Protein AF-0000000081824333 (afdb_homodimer)

Solvent-accessible surface area (backbone atoms only — not comparable to full-atom values): 7285 Å² total; per-residue (Å²): 109,67,60,61,39,51,56,39,55,67,50,57,48,78,41,62,73,52,25,42,50,30,50,49,41,45,48,51,30,32,76,71,53,46,75,42,77,41,72,46,73,57,91,96,41,79,40,52,30,38,60,54,58,44,28,38,63,32,70,69,44,31,59,70,74,96,108,66,60,60,40,52,55,38,56,66,53,57,48,78,43,60,75,54,24,42,49,30,50,48,40,45,48,51,30,30,76,70,54,47,76,42,77,41,73,46,73,56,91,95,40,81,41,51,30,40,59,53,59,45,27,37,63,31,70,68,44,31,58,70,73,97

Sequence (132 aa):
MAEKTAMESLVHYSNPPHALSVLGVLNEQRLQGHMCDVVLVVADQRYRAHKSVLAASSEYFQTLFSMAEKTAMESLVHYSNPPHALSVLGVLNEQRLQGHMCDVVLVVADQRYRAHKSVLAASSEYFQTLFS

Structure (mmCIF, N/CA/C/O backbone):
data_AF-0000000081824333-model_v1
#
loop_
_entity.id
_entity.type
_entity.pdbx_description
1 polymer 'Zinc finger and BTB domain containing 21'
#
loop_
_atom_site.group_PDB
_atom_site.id
_atom_site.type_symbol
_atom_site.label_atom_id
_atom_site.label_alt_id
_atom_site.label_comp_id
_atom_site.label_asym_id
_atom_site.label_entity_id
_atom_site.label_seq_id
_atom_site.pdbx_PDB_ins_code
_atom_site.Cartn_x
_atom_site.Cartn_y
_atom_site.Cartn_z
_atom_site.occupancy
_atom_site.B_iso_or_equiv
_atom_site.auth_seq_id
_atom_site.auth_comp_id
_atom_site.auth_asym_id
_atom_site.auth_atom_id
_atom_site.pdbx_PDB_model_num
ATOM 1 N N . MET A 1 1 ? 6.961 -24 -2.68 1 43.31 1 MET A N 1
ATOM 2 C CA . MET A 1 1 ? 8.234 -23.312 -2.873 1 43.31 1 MET A CA 1
ATOM 3 C C . MET A 1 1 ? 8.109 -22.219 -3.938 1 43.31 1 MET A C 1
ATOM 5 O O . MET A 1 1 ? 8.516 -21.078 -3.715 1 43.31 1 MET A O 1
ATOM 9 N N . ALA A 1 2 ? 7.715 -22.625 -5.113 1 49.62 2 ALA A N 1
ATOM 10 C CA . ALA A 1 2 ? 7.625 -21.672 -6.215 1 49.62 2 ALA A CA 1
ATOM 11 C C . ALA A 1 2 ? 6.629 -20.562 -5.895 1 49.62 2 ALA A C 1
ATOM 13 O O . ALA A 1 2 ? 6.855 -19.406 -6.242 1 49.62 2 ALA A O 1
ATOM 14 N N . GLU A 1 3 ? 5.59 -21 -5.312 1 48.34 3 GLU A N 1
ATOM 15 C CA . GLU A 1 3 ? 4.508 -20.062 -5.012 1 48.34 3 GLU A CA 1
ATOM 16 C C . GLU A 1 3 ? 4.957 -19 -4.016 1 48.34 3 GLU A C 1
ATOM 18 O O . GLU A 1 3 ? 4.676 -17.812 -4.195 1 48.34 3 GLU A O 1
ATOM 23 N N . LYS A 1 4 ? 5.426 -19.516 -2.924 1 50.75 4 LYS A N 1
ATOM 24 C CA . LYS A 1 4 ? 6.039 -18.609 -1.96 1 50.75 4 LYS A CA 1
ATOM 25 C C . LYS A 1 4 ? 7.074 -17.719 -2.635 1 50.75 4 LYS A C 1
ATOM 27 O O . LYS A 1 4 ? 7.145 -16.516 -2.346 1 50.75 4 LYS A O 1
ATOM 32 N N . THR A 1 5 ? 7.641 -18.297 -3.549 1 53.41 5 THR A N 1
ATOM 33 C CA . THR A 1 5 ? 8.648 -17.547 -4.297 1 53.41 5 THR A CA 1
ATOM 34 C C . THR A 1 5 ? 7.996 -16.469 -5.148 1 53.41 5 THR A C 1
ATOM 36 O O . THR A 1 5 ? 8.516 -15.344 -5.242 1 53.41 5 THR A O 1
ATOM 39 N N . ALA A 1 6 ? 6.934 -16.984 -5.805 1 52.69 6 ALA A N 1
ATOM 40 C CA . ALA A 1 6 ? 6.289 -16 -6.672 1 52.69 6 ALA A CA 1
ATOM 41 C C . ALA A 1 6 ? 5.828 -14.781 -5.875 1 52.69 6 ALA A C 1
ATOM 43 O O . ALA A 1 6 ? 6.023 -13.641 -6.305 1 52.69 6 ALA A O 1
ATOM 44 N N . MET A 1 7 ? 5.16 -15.117 -4.836 1 54.78 7 MET A N 1
ATOM 45 C CA . MET A 1 7 ? 4.707 -14.023 -3.979 1 54.78 7 MET A CA 1
ATOM 46 C C . MET A 1 7 ? 5.887 -13.328 -3.311 1 54.78 7 MET A C 1
ATOM 48 O O . MET A 1 7 ? 5.879 -12.109 -3.141 1 54.78 7 MET A O 1
ATOM 52 N N . GLU A 1 8 ? 6.891 -14.195 -2.953 1 54.09 8 GLU A N 1
ATOM 53 C CA . GLU A 1 8 ? 8.125 -13.617 -2.42 1 54.09 8 GLU A CA 1
ATOM 54 C C . GLU A 1 8 ? 8.773 -12.68 -3.43 1 54.09 8 GLU A C 1
ATOM 56 O O . GLU A 1 8 ? 9.383 -11.68 -3.051 1 54.09 8 GLU A O 1
ATOM 61 N N . SER A 1 9 ? 8.727 -13.117 -4.566 1 51.75 9 SER A N 1
ATOM 62 C CA . SER A 1 9 ? 9.273 -12.258 -5.613 1 51.75 9 SER A CA 1
ATOM 63 C C . SER A 1 9 ? 8.469 -10.969 -5.742 1 51.75 9 SER A C 1
ATOM 65 O O . SER A 1 9 ? 9.023 -9.922 -6.086 1 51.75 9 SER A O 1
ATOM 67 N N . LEU A 1 10 ? 7.234 -11.195 -5.73 1 51.75 10 LEU A N 1
ATOM 68 C CA . LEU A 1 10 ? 6.441 -9.977 -5.812 1 51.75 10 LEU A CA 1
ATOM 69 C C . LEU A 1 10 ? 6.824 -9 -4.707 1 51.75 10 LEU A C 1
ATOM 71 O O . LEU A 1 10 ? 6.719 -7.785 -4.883 1 51.75 10 LEU A O 1
ATOM 75 N N . VAL A 1 11 ? 7.41 -9.703 -3.635 1 51.34 11 VAL A N 1
ATOM 76 C CA . VAL A 1 11 ? 7.703 -8.859 -2.482 1 51.34 11 VAL A CA 1
ATOM 77 C C . VAL A 1 11 ? 9.211 -8.797 -2.256 1 51.34 11 VAL A C 1
ATOM 79 O O . VAL A 1 11 ? 9.672 -8.367 -1.194 1 51.34 11 VAL A O 1
ATOM 82 N N . HIS A 1 12 ? 9.984 -9.445 -3.123 1 52.97 12 HIS A N 1
ATOM 83 C CA . HIS A 1 12 ? 11.398 -9.453 -2.762 1 52.97 12 HIS A CA 1
ATOM 84 C C . HIS A 1 12 ? 11.922 -8.039 -2.578 1 52.97 12 HIS A C 1
ATOM 86 O O . HIS A 1 12 ? 12.297 -7.379 -3.551 1 52.97 12 HIS A O 1
ATOM 92 N N . TYR A 1 13 ? 11.5 -7.59 -1.46 1 52.84 13 TYR A N 1
ATOM 93 C CA . TYR A 1 13 ? 11.797 -6.324 -0.795 1 52.84 13 TYR A CA 1
ATOM 94 C C . TYR A 1 13 ? 13.289 -6.191 -0.517 1 52.84 13 TYR A C 1
ATOM 96 O O . TYR A 1 13 ? 13.75 -5.141 -0.065 1 52.84 13 TYR A O 1
ATOM 104 N N . SER A 1 14 ? 14.008 -7.211 -0.903 1 57.69 14 SER A N 1
ATOM 105 C CA . SER A 1 14 ? 15.344 -7.117 -0.309 1 57.69 14 SER A CA 1
ATOM 106 C C . SER A 1 14 ? 16.281 -6.316 -1.196 1 57.69 14 SER A C 1
ATOM 108 O O . SER A 1 14 ? 17.391 -5.977 -0.781 1 57.69 14 SER A O 1
ATOM 110 N N . ASN A 1 15 ? 15.852 -5.973 -2.338 1 66.56 15 ASN A N 1
ATOM 111 C CA . ASN A 1 15 ? 16.797 -5.184 -3.119 1 66.56 15 ASN A CA 1
ATOM 112 C C . ASN A 1 15 ? 16.484 -3.691 -3.039 1 66.56 15 ASN A C 1
ATOM 114 O O . ASN A 1 15 ? 15.438 -3.246 -3.51 1 66.56 15 ASN A O 1
ATOM 118 N N . PRO A 1 16 ? 17.469 -2.965 -2.338 1 69.81 16 PRO A N 1
ATOM 119 C CA . PRO A 1 16 ? 17.203 -1.551 -2.053 1 69.81 16 PRO A CA 1
ATOM 120 C C . PRO A 1 16 ? 16.734 -0.777 -3.283 1 69.81 16 PRO A C 1
ATOM 122 O O . PRO A 1 16 ? 15.773 -0.011 -3.203 1 69.81 16 PRO A O 1
ATOM 125 N N . PRO A 1 17 ? 17.438 -0.972 -4.406 1 74.75 17 PRO A N 1
ATOM 126 C CA . PRO A 1 17 ? 16.922 -0.216 -5.551 1 74.75 17 PRO A CA 1
ATOM 127 C C . PRO A 1 17 ? 15.461 -0.549 -5.859 1 74.75 17 PRO A C 1
ATOM 129 O O . PRO A 1 17 ? 14.695 0.332 -6.258 1 74.75 17 PRO A O 1
ATOM 132 N N . HIS A 1 18 ? 15.031 -1.719 -5.629 1 80.88 18 HIS A N 1
ATOM 133 C CA . HIS A 1 18 ? 13.656 -2.123 -5.906 1 80.88 18 HIS A CA 1
ATOM 134 C C . HIS A 1 18 ? 12.688 -1.507 -4.902 1 80.88 18 HIS A C 1
ATOM 136 O O . HIS A 1 18 ? 11.609 -1.039 -5.281 1 80.88 18 HIS A O 1
ATOM 142 N N . ALA A 1 19 ? 13.102 -1.437 -3.678 1 83.56 19 ALA A N 1
ATOM 143 C CA . ALA A 1 19 ? 12.242 -0.865 -2.643 1 83.56 19 ALA A CA 1
ATOM 144 C C . ALA A 1 19 ? 11.945 0.604 -2.928 1 83.56 19 ALA A C 1
ATOM 146 O O . ALA A 1 19 ? 10.797 1.047 -2.811 1 83.56 19 ALA A O 1
ATOM 147 N N . LEU A 1 20 ? 12.977 1.254 -3.316 1 84.12 20 LEU A N 1
ATOM 148 C CA . LEU A 1 20 ? 12.812 2.668 -3.637 1 84.12 20 LEU A CA 1
ATOM 149 C C . LEU A 1 20 ? 11.875 2.852 -4.828 1 84.12 20 LEU A C 1
ATOM 151 O O . LEU A 1 20 ? 11.055 3.771 -4.84 1 84.12 20 LEU A O 1
ATOM 155 N N . SER A 1 21 ? 11.992 1.971 -5.77 1 87.5 21 SER A N 1
ATOM 156 C CA . SER A 1 21 ? 11.133 2.057 -6.945 1 87.5 21 SER A CA 1
ATOM 157 C C . SER A 1 21 ? 9.672 1.836 -6.578 1 87.5 21 SER A C 1
ATOM 159 O O . SER A 1 21 ? 8.797 2.594 -7.008 1 87.5 21 SER A O 1
ATOM 161 N N . VAL A 1 22 ? 9.359 0.883 -5.812 1 89.44 22 VAL A N 1
ATOM 162 C CA . VAL A 1 22 ? 7.988 0.559 -5.434 1 89.44 22 VAL A CA 1
ATOM 163 C C . VAL A 1 22 ? 7.379 1.717 -4.645 1 89.44 22 VAL A C 1
ATOM 165 O O . VAL A 1 22 ? 6.246 2.127 -4.906 1 89.44 22 VAL A O 1
ATOM 168 N N . LEU A 1 23 ? 8.164 2.258 -3.738 1 89.81 23 LEU A N 1
ATOM 169 C CA . LEU A 1 23 ? 7.648 3.375 -2.955 1 89.81 23 LEU A CA 1
ATOM 170 C C . LEU A 1 23 ? 7.414 4.594 -3.84 1 89.81 23 LEU A C 1
ATOM 172 O O . LEU A 1 23 ? 6.484 5.371 -3.6 1 89.81 23 LEU A O 1
ATOM 176 N N . GLY A 1 24 ? 8.305 4.715 -4.836 1 89.94 24 GLY A N 1
ATOM 177 C CA . GLY A 1 24 ? 8.078 5.777 -5.805 1 89.94 24 GLY A CA 1
ATOM 178 C C . GLY A 1 24 ? 6.758 5.652 -6.535 1 89.94 24 GLY A C 1
ATOM 179 O O . GLY A 1 24 ? 6.035 6.641 -6.695 1 89.94 24 GLY A O 1
ATOM 180 N N . VAL A 1 25 ? 6.469 4.492 -6.941 1 91.25 25 VAL A N 1
ATOM 181 C CA . VAL A 1 25 ? 5.227 4.25 -7.664 1 91.25 25 VAL A CA 1
ATOM 182 C C . VAL A 1 25 ? 4.035 4.43 -6.723 1 91.25 25 VAL A C 1
ATOM 184 O O . VAL A 1 25 ? 3.008 4.988 -7.113 1 91.25 25 VAL A O 1
ATOM 187 N N . LEU A 1 26 ? 4.145 4.008 -5.492 1 92.88 26 LEU A N 1
ATOM 188 C CA . LEU A 1 26 ? 3.086 4.23 -4.512 1 92.88 26 LEU A CA 1
ATOM 189 C C . LEU A 1 26 ? 2.836 5.723 -4.312 1 92.88 26 LEU A C 1
ATOM 191 O O . LEU A 1 26 ? 1.686 6.156 -4.203 1 92.88 26 LEU A O 1
ATOM 195 N N . ASN A 1 27 ? 3.916 6.379 -4.301 1 91.25 27 ASN A N 1
ATOM 196 C CA . ASN A 1 27 ? 3.77 7.824 -4.176 1 91.25 27 ASN A CA 1
ATOM 197 C C . ASN A 1 27 ? 3.045 8.422 -5.379 1 91.25 27 ASN A C 1
ATOM 199 O O . ASN A 1 27 ? 2.205 9.312 -5.227 1 91.25 27 ASN A O 1
ATOM 203 N N . GLU A 1 28 ? 3.402 7.953 -6.531 1 93.38 28 GLU A N 1
ATOM 204 C CA . GLU A 1 28 ? 2.715 8.422 -7.73 1 93.38 28 GLU A CA 1
ATOM 205 C C . GLU A 1 28 ? 1.227 8.094 -7.68 1 93.38 28 GLU A C 1
ATOM 207 O O . GLU A 1 28 ? 0.39 8.914 -8.062 1 93.38 28 GLU A O 1
ATOM 212 N N . GLN A 1 29 ? 0.889 6.938 -7.266 1 93.88 29 GLN A N 1
ATOM 213 C CA . GLN A 1 29 ? -0.507 6.562 -7.066 1 93.88 29 GLN A CA 1
ATOM 214 C C . GLN A 1 29 ? -1.219 7.555 -6.152 1 93.88 29 GLN A C 1
ATOM 216 O O . GLN A 1 29 ? -2.318 8.016 -6.465 1 93.88 29 GLN A O 1
ATOM 221 N N . ARG A 1 30 ? -0.591 7.824 -5.047 1 92.81 30 ARG A N 1
ATOM 222 C CA . ARG A 1 30 ? -1.162 8.75 -4.07 1 92.81 30 ARG A CA 1
ATOM 223 C C . ARG A 1 30 ? -1.395 10.125 -4.688 1 92.81 30 ARG A C 1
ATOM 225 O O . ARG A 1 30 ? -2.455 10.719 -4.5 1 92.81 30 ARG A O 1
ATOM 232 N N . LEU A 1 31 ? -0.465 10.594 -5.457 1 90.5 31 LEU A N 1
ATOM 233 C CA . LEU A 1 31 ? -0.548 11.922 -6.062 1 90.5 31 LEU A CA 1
ATOM 234 C C . LEU A 1 31 ? -1.679 11.984 -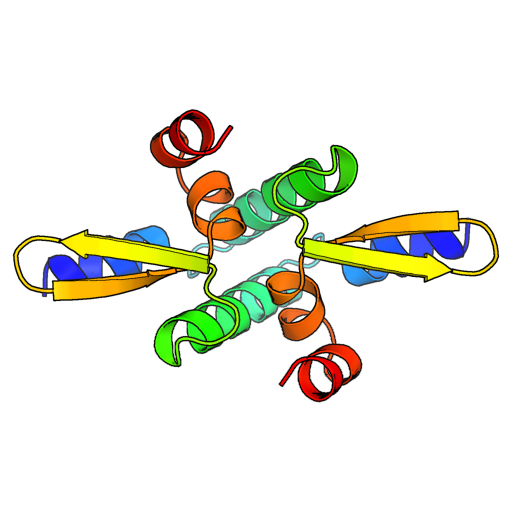7.082 1 90.5 31 LEU A C 1
ATOM 236 O O . LEU A 1 31 ? -2.316 13.023 -7.25 1 90.5 31 LEU A O 1
ATOM 240 N N . GLN A 1 32 ? -2.002 10.836 -7.691 1 93.62 32 GLN A N 1
ATOM 241 C CA . GLN A 1 32 ? -3.055 10.773 -8.703 1 93.62 32 GLN A CA 1
ATOM 242 C C . GLN A 1 32 ? -4.395 10.391 -8.078 1 93.62 32 GLN A C 1
ATOM 244 O O . GLN A 1 32 ? -5.426 10.398 -8.75 1 93.62 32 GLN A O 1
ATOM 249 N N . GLY A 1 33 ? -4.328 10.023 -6.84 1 92.94 33 GLY A N 1
ATOM 250 C CA . GLY A 1 33 ? -5.535 9.594 -6.152 1 92.94 33 GLY A CA 1
ATOM 251 C C . GLY A 1 33 ? -5.965 8.195 -6.527 1 92.94 33 GLY A C 1
ATOM 252 O O . GLY A 1 33 ? -7.141 7.84 -6.387 1 92.94 33 GLY A O 1
ATOM 253 N N . HIS A 1 34 ? -5 7.453 -7.027 1 93.94 34 HIS A N 1
ATOM 254 C CA . HIS A 1 34 ? -5.285 6.086 -7.449 1 93.94 34 HIS A CA 1
ATOM 255 C C . HIS A 1 34 ? -5.133 5.109 -6.293 1 93.94 34 HIS A C 1
ATOM 257 O O . HIS A 1 34 ? -4.191 5.215 -5.504 1 93.94 34 HIS A O 1
ATOM 263 N N . MET A 1 35 ? -6.102 4.207 -6.113 1 94.88 35 MET A N 1
ATOM 264 C CA . MET A 1 35 ? -6.082 3.078 -5.188 1 94.88 35 MET A CA 1
ATOM 265 C C . MET A 1 35 ? -5.996 3.561 -3.744 1 94.88 35 MET A C 1
ATOM 267 O O . MET A 1 35 ? -5.461 2.859 -2.883 1 94.88 35 MET A O 1
ATOM 271 N N . CYS A 1 36 ? -6.363 4.809 -3.549 1 95.31 36 CYS A N 1
ATOM 272 C CA . CYS A 1 36 ? -6.414 5.352 -2.197 1 95.31 36 CYS A CA 1
ATOM 273 C C . CYS A 1 36 ? -7.727 4.988 -1.513 1 95.31 36 CYS A C 1
ATOM 275 O O . CYS A 1 36 ? -8.797 5.082 -2.119 1 95.31 36 CYS A O 1
ATOM 277 N N . ASP A 1 37 ? -7.609 4.633 -0.26 1 95.5 37 ASP A N 1
ATOM 278 C CA . ASP A 1 37 ? -8.805 4.191 0.448 1 95.5 37 ASP A CA 1
ATOM 279 C C . ASP A 1 37 ? -9.078 5.07 1.665 1 95.5 37 ASP A C 1
ATOM 281 O O . ASP A 1 37 ? -10.008 4.809 2.43 1 95.5 37 ASP A O 1
ATOM 285 N N . VAL A 1 38 ? -8.336 6.121 1.885 1 94 38 VAL A N 1
ATOM 286 C CA . VAL A 1 38 ? -8.578 7.055 2.98 1 94 38 VAL A CA 1
ATOM 287 C C . VAL A 1 38 ? -8.266 8.477 2.521 1 94 38 VAL A C 1
ATOM 289 O O . VAL A 1 38 ? -7.48 8.68 1.594 1 94 38 VAL A O 1
ATOM 292 N N . VAL A 1 39 ? -8.906 9.414 3.131 1 93.44 39 VAL A N 1
ATOM 293 C CA . VAL A 1 39 ? -8.641 10.836 2.936 1 93.44 39 VAL A CA 1
ATOM 294 C C . VAL A 1 39 ? -8.234 11.477 4.262 1 93.44 39 VAL A C 1
ATOM 296 O O . VAL A 1 39 ? -8.906 11.297 5.277 1 93.44 39 VAL A O 1
ATOM 299 N N . LEU A 1 40 ? -7.023 12.07 4.152 1 89.06 40 LEU A N 1
ATOM 300 C CA . LEU A 1 40 ? -6.57 12.844 5.305 1 89.06 40 LEU A CA 1
ATOM 301 C C . LEU A 1 40 ? -6.883 14.32 5.117 1 89.06 40 LEU A C 1
ATOM 303 O O . LEU A 1 40 ? -6.668 14.875 4.039 1 89.06 40 LEU A O 1
ATOM 307 N N . VAL A 1 41 ? -7.516 14.844 6.133 1 90 41 VAL A N 1
ATOM 308 C CA . VAL A 1 41 ? -7.805 16.281 6.082 1 90 41 VAL A CA 1
ATOM 309 C C . VAL A 1 41 ? -6.84 17.031 6.996 1 90 41 VAL A C 1
ATOM 311 O O . VAL A 1 41 ? -6.793 16.781 8.203 1 90 41 VAL A O 1
ATOM 314 N N . VAL A 1 42 ? -6.02 17.797 6.395 1 82 42 VAL A N 1
ATOM 315 C CA . VAL A 1 42 ? -5.086 18.641 7.125 1 82 42 VAL A CA 1
ATOM 316 C C . VAL A 1 42 ? -5.395 20.109 6.84 1 82 42 VAL A C 1
ATOM 318 O O . VAL A 1 42 ? -5.227 20.578 5.715 1 82 42 VAL A O 1
ATOM 321 N N . ALA A 1 43 ? -5.844 20.734 7.98 1 84.31 43 ALA A N 1
ATOM 322 C CA . ALA A 1 43 ? -6.355 22.094 7.832 1 84.31 43 ALA A CA 1
ATOM 323 C C . ALA A 1 43 ? -7.484 22.141 6.805 1 84.31 43 ALA A C 1
ATOM 325 O O . ALA A 1 43 ? -8.508 21.469 6.969 1 84.31 43 ALA A O 1
ATOM 326 N N . ASP A 1 44 ? -7.434 22.781 5.598 1 88 44 ASP A N 1
ATOM 327 C CA . ASP A 1 44 ? -8.484 22.891 4.594 1 88 44 ASP A CA 1
ATOM 328 C C . ASP A 1 44 ? -8.117 22.125 3.328 1 88 44 ASP A C 1
ATOM 330 O O . ASP A 1 44 ? -8.672 22.375 2.256 1 88 44 ASP A O 1
ATOM 334 N N . GLN A 1 45 ? -7.199 21.219 3.531 1 87.62 45 GLN A N 1
ATOM 335 C CA . GLN A 1 45 ? -6.762 20.453 2.371 1 87.62 45 GLN A CA 1
ATOM 336 C C . GLN A 1 45 ? -7.027 18.953 2.566 1 87.62 45 GLN A C 1
ATOM 338 O O . GLN A 1 45 ? -6.84 18.422 3.662 1 87.62 45 GLN A O 1
ATOM 343 N N . ARG A 1 46 ? -7.535 18.297 1.543 1 90 46 ARG A N 1
ATOM 344 C CA . ARG A 1 46 ? -7.797 16.875 1.523 1 90 46 ARG A CA 1
ATOM 345 C C . ARG A 1 46 ? -6.727 16.125 0.728 1 90 46 ARG A C 1
ATOM 347 O O . ARG A 1 46 ? -6.387 16.531 -0.386 1 90 46 ARG A O 1
ATOM 354 N N . TYR A 1 47 ? -6.105 15.125 1.379 1 88.69 47 TYR A N 1
ATOM 355 C CA . TYR A 1 47 ? -5.09 14.297 0.746 1 88.69 47 TYR A CA 1
ATOM 356 C C . TYR A 1 47 ? -5.52 12.836 0.718 1 88.69 47 TYR A C 1
ATOM 358 O O . TYR A 1 47 ? -5.828 12.25 1.761 1 88.69 47 TYR A O 1
ATOM 366 N N . ARG A 1 48 ? -5.543 12.344 -0.467 1 93.12 48 ARG A N 1
ATOM 367 C CA . ARG A 1 48 ? -5.824 10.914 -0.579 1 93.12 48 ARG A CA 1
ATOM 368 C C . ARG A 1 48 ? -4.598 10.086 -0.217 1 93.12 48 ARG A C 1
ATOM 370 O O . ARG A 1 48 ? -3.465 10.5 -0.472 1 93.12 48 ARG A O 1
ATOM 377 N N . ALA A 1 49 ? -4.816 8.969 0.428 1 93.81 49 ALA A N 1
ATOM 378 C CA . ALA A 1 49 ? -3.707 8.117 0.844 1 93.81 49 ALA A CA 1
ATOM 379 C C . ALA A 1 49 ? -4.129 6.648 0.875 1 93.81 49 ALA A C 1
ATOM 381 O O . ALA A 1 49 ? -5.316 6.336 0.775 1 93.81 49 ALA A O 1
ATOM 382 N N . HIS A 1 50 ? -3.117 5.836 0.905 1 95.81 50 HIS A N 1
ATOM 383 C CA . HIS A 1 50 ? -3.346 4.414 1.14 1 95.81 50 HIS A CA 1
ATOM 384 C C . HIS A 1 50 ? -3.303 4.09 2.629 1 95.81 50 HIS A C 1
ATOM 386 O O . HIS A 1 50 ? -2.307 4.367 3.301 1 95.81 50 HIS A O 1
ATOM 392 N N . LYS A 1 51 ? -4.336 3.465 3.111 1 95.31 51 LYS A N 1
ATOM 393 C CA . LYS A 1 51 ? -4.371 3.084 4.52 1 95.31 51 LYS A CA 1
ATOM 394 C C . LYS A 1 51 ? -3.189 2.191 4.879 1 95.31 51 LYS A C 1
ATOM 396 O O . LYS A 1 51 ? -2.564 2.373 5.926 1 95.31 51 LYS A O 1
ATOM 401 N N . SER A 1 52 ? -2.881 1.241 3.986 1 95.69 52 SER A N 1
ATOM 402 C CA . SER A 1 52 ? -1.794 0.301 4.23 1 95.69 52 SER A CA 1
ATOM 403 C C . SER A 1 52 ? -0.453 1.021 4.332 1 95.69 52 SER A C 1
ATOM 405 O O . SER A 1 52 ? 0.349 0.731 5.223 1 95.69 52 SER A O 1
ATOM 407 N N . VAL A 1 53 ? -0.142 2.018 3.467 1 94.12 53 VAL A N 1
ATOM 408 C CA . VAL A 1 53 ? 1.126 2.74 3.455 1 94.12 53 VAL A CA 1
ATOM 409 C C . VAL A 1 53 ? 1.217 3.646 4.68 1 94.12 53 VAL A C 1
ATOM 411 O O . VAL A 1 53 ? 2.26 3.715 5.332 1 94.12 53 VAL A O 1
ATOM 414 N N . LEU A 1 54 ? 0.11 4.305 5.039 1 92.88 54 LEU A N 1
ATOM 415 C CA . LEU A 1 54 ? 0.099 5.141 6.234 1 92.88 54 LEU A CA 1
ATOM 416 C C . LEU A 1 54 ? 0.429 4.324 7.477 1 92.88 54 LEU A C 1
ATOM 418 O O . LEU A 1 54 ? 1.28 4.719 8.273 1 92.88 54 LEU A O 1
ATOM 422 N N . ALA A 1 55 ? -0.186 3.18 7.598 1 94.12 55 ALA A N 1
ATOM 423 C CA . ALA A 1 55 ? 0.016 2.318 8.758 1 94.12 55 ALA A CA 1
ATOM 424 C C . ALA A 1 55 ? 1.438 1.765 8.789 1 94.12 55 ALA A C 1
ATOM 426 O O . ALA A 1 55 ? 2.01 1.567 9.867 1 94.12 55 ALA A O 1
ATOM 427 N N . ALA A 1 56 ? 2 1.523 7.617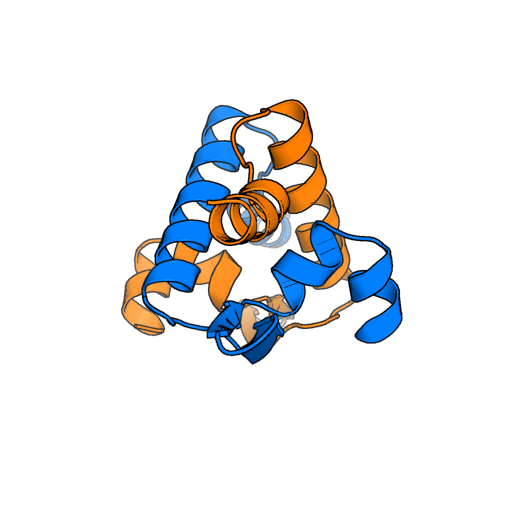 1 92.75 56 ALA A N 1
ATOM 428 C CA . ALA A 1 56 ? 3.357 0.99 7.539 1 92.75 56 ALA A CA 1
ATOM 429 C C . ALA A 1 56 ? 4.391 2.068 7.859 1 92.75 56 ALA A C 1
ATOM 431 O O . ALA A 1 56 ? 5.473 1.768 8.359 1 92.75 56 ALA A O 1
ATOM 432 N N . SER A 1 57 ? 4.078 3.352 7.633 1 91.06 57 SER A N 1
ATOM 433 C CA . SER A 1 57 ? 5.047 4.438 7.746 1 91.06 57 SER A CA 1
ATOM 434 C C . SER A 1 57 ? 4.945 5.133 9.102 1 91.06 57 SER A C 1
ATOM 436 O O . SER A 1 57 ? 5.859 5.852 9.508 1 91.06 57 SER A O 1
ATOM 438 N N . SER A 1 58 ? 3.863 4.953 9.781 1 88.56 58 SER A N 1
ATOM 439 C CA . SER A 1 58 ? 3.611 5.676 11.023 1 88.56 58 SER A CA 1
ATOM 440 C C . SER A 1 58 ? 2.896 4.789 12.039 1 88.56 58 SER A C 1
ATOM 442 O O . SER A 1 58 ? 1.838 4.23 11.75 1 88.56 58 SER A O 1
ATOM 444 N N . GLU A 1 59 ? 3.42 4.676 13.297 1 88.19 59 GLU A N 1
ATOM 445 C CA . GLU A 1 59 ? 2.803 3.908 14.375 1 88.19 59 GLU A CA 1
ATOM 446 C C . GLU A 1 59 ? 1.426 4.461 14.734 1 88.19 59 GLU A C 1
ATOM 448 O O . GLU A 1 59 ? 0.511 3.703 15.062 1 88.19 59 GLU A O 1
ATOM 453 N N . TYR A 1 60 ? 1.254 5.73 14.664 1 87.62 60 TYR A N 1
ATOM 454 C CA . TYR A 1 60 ? -0.03 6.371 14.93 1 87.62 60 TYR A CA 1
ATOM 455 C C . TYR A 1 60 ? -1.117 5.805 14.023 1 87.62 60 TYR A C 1
ATOM 457 O O . TYR A 1 60 ? -2.154 5.34 14.508 1 87.62 60 TYR A O 1
ATOM 465 N N . PHE A 1 61 ? -0.855 5.738 12.75 1 90.94 61 PHE A N 1
ATOM 466 C CA . PHE A 1 61 ? -1.856 5.27 11.797 1 90.94 61 PHE A CA 1
ATOM 467 C C . PHE A 1 61 ? -1.983 3.752 11.852 1 90.94 61 PHE A C 1
ATOM 469 O O . PHE A 1 61 ? -3.051 3.203 11.578 1 90.94 61 PHE A O 1
ATOM 476 N N . GLN A 1 62 ? -0.799 3.119 12.258 1 92.62 62 GLN A N 1
ATOM 477 C CA . GLN A 1 62 ? -0.896 1.681 12.477 1 92.62 62 GLN A CA 1
ATOM 478 C C . GLN A 1 62 ? -1.921 1.357 13.562 1 92.62 62 GLN A C 1
ATOM 480 O O . GLN A 1 62 ? -2.727 0.438 13.406 1 92.62 62 GLN A O 1
ATOM 485 N N . THR A 1 63 ? -1.968 2.086 14.648 1 93 63 THR A N 1
ATOM 486 C CA . THR A 1 63 ? -2.904 1.889 15.75 1 93 63 THR A CA 1
ATOM 487 C C . THR A 1 63 ? -4.309 2.336 15.359 1 93 63 THR A C 1
ATOM 489 O O . THR A 1 63 ? -5.289 1.657 15.664 1 93 63 THR A O 1
ATOM 492 N N . LEU A 1 64 ? -4.402 3.395 14.648 1 89.44 64 LEU A N 1
ATOM 493 C CA . LEU A 1 64 ? -5.68 3.971 14.25 1 89.44 64 LEU A CA 1
ATOM 494 C C . LEU A 1 64 ? -6.441 3.021 13.328 1 89.44 64 LEU A C 1
ATOM 496 O O . LEU A 1 64 ? -7.668 2.941 13.391 1 89.44 64 LEU A O 1
ATOM 500 N N . PHE A 1 65 ? -5.758 2.305 12.438 1 89.44 65 PHE A N 1
ATOM 501 C CA . PHE A 1 65 ? -6.438 1.507 11.422 1 89.44 65 PHE A CA 1
ATOM 502 C C . PHE A 1 65 ? -6.488 0.04 11.836 1 89.44 65 PHE A C 1
ATOM 504 O O . PHE A 1 65 ? -7.078 -0.785 11.133 1 89.44 65 PHE A O 1
ATOM 511 N N . SER A 1 66 ? -5.578 -0.339 12.812 1 80.62 66 SER A N 1
ATOM 512 C CA . SER A 1 66 ? -5.59 -1.717 13.297 1 80.62 66 SER A CA 1
ATOM 513 C C . SER A 1 66 ? -6.812 -1.987 14.164 1 80.62 66 SER A C 1
ATOM 515 O O . SER A 1 66 ? -7.387 -1.062 14.742 1 80.62 66 SER A O 1
ATOM 517 N N . MET B 1 1 ? 3.832 24.547 1.982 1 44.38 1 MET B N 1
ATOM 518 C CA . MET B 1 1 ? 5.188 24.047 2.174 1 44.38 1 MET B CA 1
ATOM 519 C C . MET B 1 1 ? 5.227 22.984 3.271 1 44.38 1 MET B C 1
ATOM 521 O O . MET B 1 1 ? 5.766 21.906 3.068 1 44.38 1 MET B O 1
ATOM 525 N N . ALA B 1 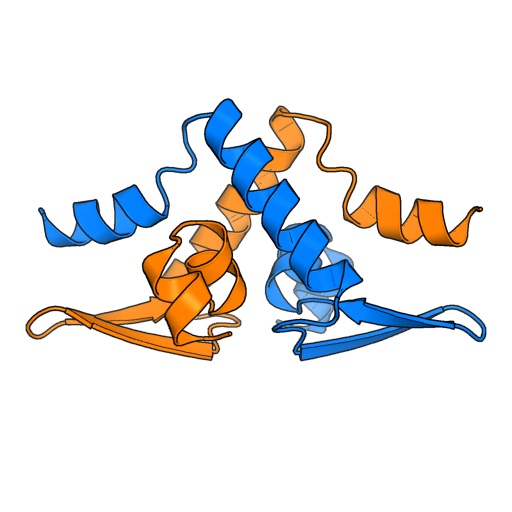2 ? 4.832 23.375 4.449 1 50.56 2 ALA B N 1
ATOM 526 C CA . ALA B 1 2 ? 4.891 22.438 5.574 1 50.56 2 ALA B CA 1
ATOM 527 C C . ALA B 1 2 ? 4.035 21.203 5.309 1 50.56 2 ALA B C 1
ATOM 529 O O . ALA B 1 2 ? 4.414 20.094 5.676 1 50.56 2 ALA B O 1
ATOM 530 N N . GLU B 1 3 ? 2.939 21.5 4.758 1 49.47 3 GLU B N 1
ATOM 531 C CA . GLU B 1 3 ? 1.98 20.422 4.508 1 49.47 3 GLU B CA 1
ATOM 532 C C . GLU B 1 3 ? 2.543 19.406 3.527 1 49.47 3 GLU B C 1
ATOM 534 O O . GLU B 1 3 ? 2.422 18.188 3.75 1 49.47 3 GLU B O 1
ATOM 539 N N . LYS B 1 4 ? 2.908 19.953 2.414 1 51.75 4 LYS B N 1
ATOM 540 C CA . LYS B 1 4 ? 3.609 19.109 1.452 1 51.75 4 LYS B CA 1
ATOM 541 C C . LYS B 1 4 ? 4.766 18.359 2.113 1 51.75 4 LYS B C 1
ATOM 543 O O . LYS B 1 4 ? 4.984 17.188 1.846 1 51.75 4 LYS B O 1
ATOM 548 N N . THR B 1 5 ? 5.289 19.031 3.01 1 54.38 5 THR B N 1
ATOM 549 C CA . THR B 1 5 ? 6.406 18.453 3.734 1 54.38 5 THR B CA 1
ATOM 550 C C . THR B 1 5 ? 5.93 17.312 4.629 1 54.38 5 THR B C 1
ATOM 552 O O . THR B 1 5 ? 6.586 16.266 4.723 1 54.38 5 THR B O 1
ATOM 555 N N . ALA B 1 6 ? 4.836 17.703 5.316 1 54.16 6 ALA B N 1
ATOM 556 C CA . ALA B 1 6 ? 4.348 16.672 6.23 1 54.16 6 ALA B CA 1
ATOM 557 C C . ALA B 1 6 ? 4.02 15.383 5.48 1 54.16 6 ALA B C 1
ATOM 559 O O . ALA B 1 6 ? 4.367 14.289 5.934 1 54.16 6 ALA B O 1
ATOM 560 N N . MET B 1 7 ? 3.287 15.602 4.449 1 55.72 7 MET B N 1
ATOM 561 C CA . MET B 1 7 ? 2.939 14.438 3.639 1 55.72 7 MET B CA 1
ATOM 562 C C . MET B 1 7 ? 4.176 13.867 2.947 1 55.72 7 MET B C 1
ATOM 564 O O . MET B 1 7 ? 4.309 12.648 2.812 1 55.72 7 MET B O 1
ATOM 568 N N . GLU B 1 8 ? 5.043 14.836 2.547 1 54.78 8 GLU B N 1
ATOM 569 C CA . GLU B 1 8 ? 6.316 14.398 1.98 1 54.78 8 GLU B CA 1
ATOM 570 C C . GLU B 1 8 ? 7.109 13.57 2.988 1 54.78 8 GLU B C 1
ATOM 572 O O . GLU B 1 8 ? 7.82 12.633 2.609 1 54.78 8 GLU B O 1
ATOM 577 N N . SER B 1 9 ? 7.047 14.031 4.109 1 52.31 9 SER B N 1
ATOM 578 C CA . SER B 1 9 ? 7.723 13.273 5.16 1 52.31 9 SER B CA 1
ATOM 579 C C . SER B 1 9 ? 7.09 11.906 5.352 1 52.31 9 SER B C 1
ATOM 581 O O . SER B 1 9 ? 7.773 10.938 5.703 1 52.31 9 SER B O 1
ATOM 583 N N . LEU B 1 10 ? 5.836 11.977 5.359 1 52.34 10 LEU B N 1
ATOM 584 C CA . LEU B 1 10 ? 5.191 10.68 5.516 1 52.34 10 LEU B CA 1
ATOM 585 C C . LEU B 1 10 ? 5.641 9.711 4.43 1 52.34 10 LEU B C 1
ATOM 587 O O . LEU B 1 10 ? 5.688 8.5 4.652 1 52.34 10 LEU B O 1
ATOM 591 N N . VAL B 1 11 ? 6.09 10.438 3.324 1 51.88 11 VAL B N 1
ATOM 592 C CA . VAL B 1 11 ? 6.445 9.586 2.195 1 51.88 11 VAL B CA 1
ATOM 593 C C . VAL B 1 11 ? 7.938 9.711 1.898 1 51.88 11 VAL B C 1
ATOM 595 O O . VAL B 1 11 ? 8.406 9.281 0.843 1 51.88 11 VAL B O 1
ATOM 598 N N . HIS B 1 12 ? 8.648 10.531 2.688 1 53.25 12 HIS B N 1
ATOM 599 C CA . HIS B 1 12 ? 10.023 10.742 2.262 1 53.25 12 HIS B CA 1
ATOM 600 C C . HIS B 1 12 ? 10.773 9.414 2.148 1 53.25 12 HIS B C 1
ATOM 602 O O . HIS B 1 12 ? 11.242 8.875 3.154 1 53.25 12 HIS B O 1
ATOM 608 N N . TYR B 1 13 ? 10.438 8.852 1.071 1 52.84 13 TYR B N 1
ATOM 609 C CA . TYR B 1 13 ? 10.922 7.625 0.448 1 52.84 13 TYR B CA 1
ATOM 610 C C . TYR B 1 13 ? 12.414 7.707 0.162 1 52.84 13 TYR B C 1
ATOM 612 O O . TYR B 1 13 ? 13.016 6.734 -0.297 1 52.84 13 TYR B O 1
ATOM 620 N N . SER B 1 14 ? 12.977 8.828 0.511 1 57.25 14 SER B N 1
ATOM 621 C CA . SER B 1 14 ? 14.297 8.906 -0.111 1 57.25 14 SER B CA 1
ATOM 622 C C . SER B 1 14 ? 15.352 8.227 0.747 1 57.25 14 SER B C 1
ATOM 624 O O . SER B 1 14 ? 16.484 8.023 0.3 1 57.25 14 SER B O 1
ATOM 626 N N . ASN B 1 15 ? 15 7.844 1.898 1 66.12 15 ASN B N 1
ATOM 627 C CA . ASN B 1 15 ? 16.062 7.18 2.648 1 66.12 15 ASN B CA 1
ATOM 628 C C . ASN B 1 15 ? 15.945 5.664 2.564 1 66.12 15 ASN B C 1
ATOM 630 O O . ASN B 1 15 ? 14.969 5.086 3.053 1 66.12 15 ASN B O 1
ATOM 634 N N . PRO B 1 16 ? 17 5.07 1.837 1 68.81 16 PRO B N 1
ATOM 635 C CA . PRO B 1 16 ? 16.938 3.637 1.549 1 68.81 16 PRO B CA 1
ATOM 636 C C . PRO B 1 1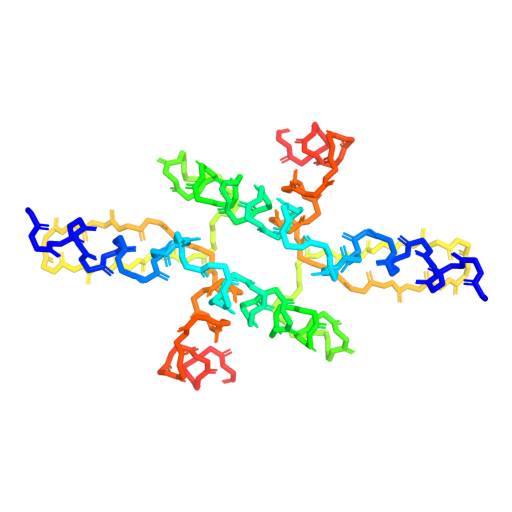6 ? 16.578 2.805 2.781 1 68.81 16 PRO B C 1
ATOM 638 O O . PRO B 1 16 ? 15.734 1.915 2.709 1 68.81 16 PRO B O 1
ATOM 641 N N . PRO B 1 17 ? 17.266 3.078 3.885 1 74.38 17 PRO B N 1
ATOM 642 C CA . PRO B 1 17 ? 16.859 2.256 5.027 1 74.38 17 PRO B CA 1
ATOM 643 C C . PRO B 1 17 ? 15.375 2.404 5.367 1 74.38 17 PRO B C 1
ATOM 645 O O . PRO B 1 17 ? 14.734 1.433 5.77 1 74.38 17 PRO B O 1
ATOM 648 N N . HIS B 1 18 ? 14.805 3.512 5.141 1 80.81 18 HIS B N 1
ATOM 649 C CA . HIS B 1 18 ? 13.398 3.742 5.445 1 80.81 18 HIS B CA 1
ATOM 650 C C . HIS B 1 18 ? 12.492 3.01 4.461 1 80.81 18 HIS B C 1
ATOM 652 O O . HIS B 1 18 ? 11.492 2.412 4.859 1 80.81 18 HIS B O 1
ATOM 658 N N . ALA B 1 19 ? 12.891 2.994 3.227 1 83.56 19 ALA B N 1
ATOM 659 C CA . ALA B 1 19 ? 12.094 2.318 2.207 1 83.56 19 ALA B CA 1
ATOM 660 C C . ALA B 1 19 ? 11.992 0.824 2.49 1 83.56 19 ALA B C 1
ATOM 662 O O . ALA B 1 19 ? 10.906 0.241 2.398 1 83.56 19 ALA B O 1
ATOM 663 N N . LEU B 1 20 ? 13.094 0.301 2.857 1 84.19 20 LEU B N 1
ATOM 664 C CA . LEU B 1 20 ? 13.117 -1.122 3.178 1 84.19 20 LEU B CA 1
ATOM 665 C C . LEU B 1 20 ? 12.234 -1.423 4.383 1 84.19 20 LEU B C 1
ATOM 667 O O . LEU B 1 20 ? 11.539 -2.439 4.41 1 84.19 20 LEU B O 1
ATOM 671 N N . SER B 1 21 ? 12.266 -0.542 5.328 1 87.56 21 SER B N 1
ATOM 672 C CA . SER B 1 21 ? 11.445 -0.737 6.52 1 87.56 21 SER B CA 1
ATOM 673 C C . SER B 1 21 ? 9.961 -0.701 6.18 1 87.56 21 SER B C 1
ATOM 675 O O . SER B 1 21 ? 9.195 -1.562 6.625 1 87.56 21 SER B O 1
ATOM 677 N N . VAL B 1 22 ? 9.516 0.209 5.41 1 89.44 22 VAL B N 1
ATOM 678 C CA . VAL B 1 22 ? 8.109 0.357 5.059 1 89.44 22 VAL B CA 1
ATOM 679 C C . VAL B 1 22 ? 7.637 -0.869 4.277 1 89.44 22 VAL B C 1
ATOM 681 O O . VAL B 1 22 ? 6.566 -1.419 4.559 1 89.44 22 VAL B O 1
ATOM 684 N N . LEU B 1 23 ? 8.469 -1.302 3.361 1 89.81 23 LEU B N 1
ATOM 685 C CA . LEU B 1 23 ? 8.086 -2.475 2.584 1 89.81 23 LEU B CA 1
ATOM 686 C C . LEU B 1 23 ? 8.023 -3.717 3.469 1 89.81 23 LEU B C 1
ATOM 688 O O . LEU B 1 23 ? 7.199 -4.602 3.244 1 89.81 23 LEU B O 1
ATOM 692 N N . GLY B 1 24 ? 8.93 -3.725 4.449 1 89.81 24 GLY B N 1
ATOM 693 C CA . GLY B 1 24 ? 8.859 -4.809 5.418 1 89.81 24 GLY B CA 1
ATOM 694 C C . GLY B 1 24 ? 7.547 -4.852 6.172 1 89.81 24 GLY B C 1
ATOM 695 O O . GLY B 1 24 ? 6.961 -5.926 6.348 1 89.81 24 GLY B O 1
ATOM 696 N N . VAL B 1 25 ? 7.133 -3.736 6.594 1 91.12 25 VAL B N 1
ATOM 697 C CA . VAL B 1 25 ? 5.883 -3.656 7.336 1 91.12 25 VAL B CA 1
ATOM 698 C C . VAL B 1 25 ? 4.711 -3.99 6.418 1 91.12 25 VAL B C 1
ATOM 700 O O . VAL B 1 25 ? 3.768 -4.672 6.824 1 91.12 25 VAL B O 1
ATOM 703 N N . LEU B 1 26 ? 4.738 -3.555 5.18 1 92.75 26 LEU B N 1
ATOM 704 C CA . LEU B 1 26 ? 3.701 -3.914 4.219 1 92.75 26 LEU B CA 1
ATOM 705 C C . LEU B 1 26 ? 3.641 -5.426 4.023 1 92.75 26 LEU B C 1
ATOM 707 O O . LEU B 1 26 ? 2.555 -6 3.934 1 92.75 26 LEU B O 1
ATOM 711 N N . ASN B 1 27 ? 4.797 -5.938 3.986 1 91.06 27 ASN B N 1
ATOM 712 C CA . ASN B 1 27 ? 4.832 -7.391 3.861 1 91.06 27 ASN B CA 1
ATOM 713 C C . ASN B 1 27 ? 4.211 -8.07 5.074 1 91.06 27 ASN B C 1
ATOM 715 O O . ASN B 1 27 ? 3.49 -9.062 4.934 1 91.06 27 ASN B O 1
ATOM 719 N N . GLU B 1 28 ? 4.523 -7.566 6.227 1 93.25 28 GLU B N 1
ATOM 720 C CA . GLU B 1 28 ? 3.922 -8.117 7.438 1 93.25 28 GLU B CA 1
ATOM 721 C C . GLU B 1 28 ? 2.402 -7.98 7.41 1 93.25 28 GLU B C 1
ATOM 723 O O . GLU B 1 28 ? 1.683 -8.898 7.809 1 93.25 28 GLU B O 1
ATOM 728 N N . GLN B 1 29 ? 1.91 -6.871 7 1 93.69 29 GLN B N 1
ATOM 729 C CA . GLN B 1 29 ? 0.475 -6.676 6.828 1 93.69 29 GLN B CA 1
ATOM 730 C C . GLN B 1 29 ? -0.12 -7.754 5.922 1 93.69 29 GLN B C 1
ATOM 732 O O . GLN B 1 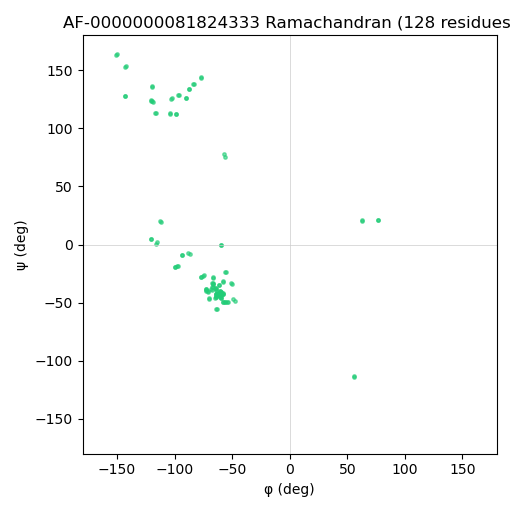29 ? -1.147 -8.352 6.254 1 93.69 29 GLN B O 1
ATOM 737 N N . ARG B 1 30 ? 0.513 -7.934 4.801 1 92.69 30 ARG B N 1
ATOM 738 C CA . ARG B 1 30 ? 0.048 -8.922 3.832 1 92.69 30 ARG B CA 1
ATOM 739 C C . ARG B 1 30 ? 0.001 -10.312 4.449 1 92.69 30 ARG B C 1
ATOM 741 O O . ARG B 1 30 ? -0.979 -11.047 4.277 1 92.69 30 ARG B O 1
ATOM 748 N N . LEU B 1 31 ? 0.997 -10.664 5.195 1 90.38 31 LEU B N 1
ATOM 749 C CA . LEU B 1 31 ? 1.094 -11.992 5.805 1 90.38 31 LEU B CA 1
ATOM 750 C C . LEU B 1 31 ? -0.002 -12.195 6.844 1 90.38 31 LEU B C 1
ATOM 752 O O . LEU B 1 31 ? -0.501 -13.305 7.02 1 90.38 31 LEU B O 1
ATOM 756 N N . GLN B 1 32 ? -0.462 -11.117 7.465 1 93.44 32 GLN B N 1
ATOM 757 C CA . 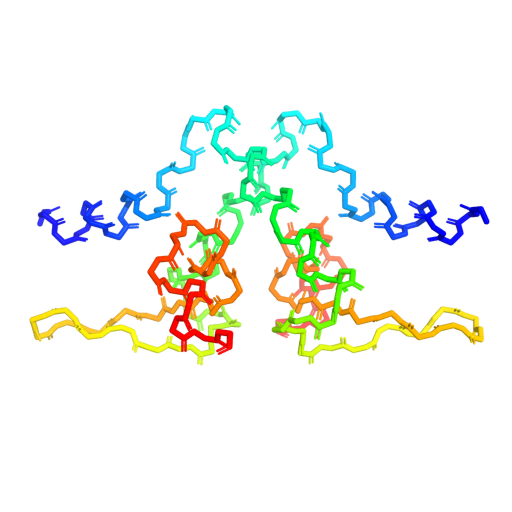GLN B 1 32 ? -1.493 -11.188 8.492 1 93.44 32 GLN B CA 1
ATOM 758 C C . GLN B 1 32 ? -2.881 -10.977 7.898 1 93.44 32 GLN B C 1
ATOM 760 O O . GLN B 1 32 ? -3.889 -11.117 8.594 1 93.44 32 GLN B O 1
ATOM 765 N N . GLY B 1 33 ? -2.883 -10.602 6.656 1 92.88 33 GLY B N 1
ATOM 766 C CA . GLY B 1 33 ? -4.148 -10.328 5.992 1 92.88 33 GLY B CA 1
ATOM 767 C C . GLY B 1 33 ? -4.746 -8.984 6.383 1 92.88 33 GLY B C 1
ATOM 768 O O . GLY B 1 33 ? -5.957 -8.781 6.262 1 92.88 33 GLY B O 1
ATOM 769 N N . HIS B 1 34 ? -3.875 -8.133 6.875 1 93.88 34 HIS B N 1
ATOM 770 C CA . HIS B 1 34 ? -4.324 -6.809 7.301 1 93.88 34 HIS B CA 1
ATOM 771 C C . HIS B 1 34 ? -4.312 -5.824 6.137 1 93.88 34 HIS B C 1
ATOM 773 O O . HIS B 1 34 ? -3.375 -5.812 5.332 1 93.88 34 HIS B O 1
ATOM 779 N N . MET B 1 35 ? -5.379 -5.059 5.977 1 94.81 35 MET B N 1
ATOM 780 C CA . MET B 1 35 ? -5.508 -3.943 5.047 1 94.81 35 MET B CA 1
ATOM 781 C C . MET B 1 35 ? -5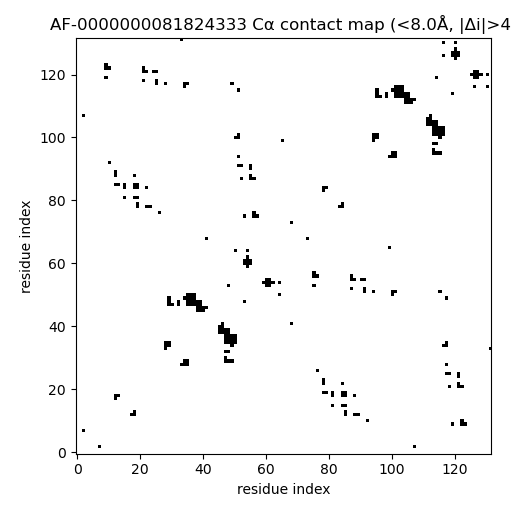.383 -4.422 3.602 1 94.81 35 MET B C 1
ATOM 783 O O . MET B 1 35 ? -4.941 -3.672 2.73 1 94.81 35 MET B O 1
ATOM 787 N N . CYS B 1 36 ? -5.617 -5.699 3.424 1 95.31 36 CYS B N 1
ATOM 788 C CA . CYS B 1 36 ? -5.621 -6.254 2.076 1 95.31 36 CYS B CA 1
ATOM 789 C C . CYS B 1 36 ? -6.98 -6.066 1.412 1 95.31 36 CYS B C 1
ATOM 791 O O . CYS B 1 36 ? -8.016 -6.309 2.033 1 95.31 36 CYS B O 1
ATOM 793 N N . ASP B 1 37 ? -6.941 -5.703 0.167 1 95.44 37 ASP B N 1
ATOM 794 C CA . ASP B 1 37 ? -8.203 -5.418 -0.519 1 95.44 37 ASP B CA 1
ATOM 795 C C . ASP B 1 37 ? -8.383 -6.328 -1.732 1 95.44 37 ASP B C 1
ATOM 797 O O . ASP B 1 37 ? -9.352 -6.191 -2.479 1 95.44 37 ASP B O 1
ATOM 801 N N . VAL B 1 38 ? -7.512 -7.266 -1.977 1 93.88 38 VAL B N 1
ATOM 802 C CA . VAL B 1 38 ? -7.652 -8.227 -3.066 1 93.88 38 VAL B CA 1
ATOM 803 C C . VAL B 1 38 ? -7.152 -9.594 -2.617 1 93.88 38 VAL B C 1
ATOM 805 O O . VAL B 1 38 ? -6.328 -9.695 -1.702 1 93.88 38 VAL B O 1
ATOM 808 N N . VAL B 1 39 ? -7.668 -10.602 -3.215 1 93.25 39 VAL B N 1
ATOM 809 C CA . VAL B 1 39 ? -7.215 -11.977 -3.021 1 93.25 39 VAL B CA 1
ATOM 810 C C . VAL B 1 39 ? -6.754 -12.555 -4.355 1 93.25 39 VAL B C 1
ATOM 812 O O . VAL B 1 39 ? -7.461 -12.461 -5.359 1 93.25 39 VAL B O 1
ATOM 815 N N . LEU B 1 40 ? -5.484 -13.008 -4.285 1 88.94 40 LEU B N 1
ATOM 816 C CA . LEU B 1 40 ? -4.957 -13.719 -5.445 1 88.94 40 LEU B CA 1
ATOM 817 C C . LEU B 1 40 ? -5.078 -15.227 -5.254 1 88.94 40 LEU B C 1
ATOM 819 O O . LEU B 1 40 ? -4.789 -15.742 -4.172 1 88.94 40 LEU B O 1
ATOM 823 N N . VAL B 1 41 ? -5.648 -15.82 -6.242 1 89.69 41 VAL B N 1
ATOM 824 C CA . VAL B 1 41 ? -5.75 -17.281 -6.191 1 89.69 41 VAL B CA 1
ATOM 825 C C . VAL B 1 41 ? -4.719 -17.906 -7.125 1 89.69 41 VAL B C 1
ATOM 827 O O . VAL B 1 41 ? -4.73 -17.641 -8.336 1 89.69 41 VAL B O 1
ATOM 830 N N . VAL B 1 42 ? -3.793 -18.547 -6.547 1 81.62 42 VAL B N 1
ATOM 831 C CA . VAL B 1 42 ? -2.77 -19.266 -7.293 1 81.62 42 VAL B CA 1
ATOM 832 C C . VAL B 1 42 ? -2.883 -20.766 -7.008 1 81.62 42 VAL B C 1
ATOM 834 O O . VAL B 1 42 ? -2.631 -21.203 -5.883 1 81.62 42 VAL B O 1
ATOM 837 N N . ALA B 1 43 ? -3.268 -21.453 -8.125 1 84 43 ALA B N 1
ATOM 838 C CA . ALA B 1 43 ? -3.59 -22.859 -7.969 1 84 43 ALA B CA 1
ATOM 839 C C . ALA B 1 43 ? -4.68 -23.062 -6.922 1 84 43 ALA B C 1
ATOM 841 O O . ALA B 1 43 ? -5.789 -22.547 -7.062 1 84 43 ALA B O 1
ATOM 842 N N . ASP B 1 44 ? -4.516 -23.688 -5.715 1 87.69 44 ASP B N 1
ATOM 843 C CA . ASP B 1 44 ? -5.523 -23.938 -4.688 1 87.69 44 ASP B CA 1
ATOM 844 C C . ASP B 1 44 ? -5.246 -23.109 -3.434 1 87.69 44 ASP B C 1
ATOM 846 O O . ASP B 1 44 ? -5.734 -23.438 -2.35 1 87.69 44 ASP B O 1
ATOM 850 N N . GLN B 1 45 ? -4.457 -22.094 -3.643 1 87.44 45 GLN B N 1
ATOM 851 C CA . GLN B 1 45 ? -4.105 -21.266 -2.492 1 87.44 45 GLN B CA 1
ATOM 852 C C . GLN B 1 45 ? -4.566 -19.828 -2.688 1 87.44 45 GLN B C 1
ATOM 854 O O . GLN B 1 45 ? -4.48 -19.281 -3.789 1 87.44 45 GLN B O 1
ATOM 859 N N . ARG B 1 46 ? -5.145 -19.25 -1.663 1 89.75 46 ARG B N 1
ATOM 860 C CA . ARG B 1 46 ? -5.586 -17.859 -1.64 1 89.75 46 ARG B CA 1
ATOM 861 C C . ARG B 1 46 ? -4.605 -16.984 -0.863 1 89.75 46 ARG B C 1
ATOM 863 O O . ARG B 1 46 ? -4.195 -17.328 0.245 1 89.75 46 ARG B O 1
ATOM 870 N N . TYR B 1 47 ? -4.133 -15.906 -1.528 1 88.31 47 TYR B N 1
ATOM 871 C CA . TYR B 1 47 ? -3.221 -14.953 -0.911 1 88.31 47 TYR B CA 1
ATOM 872 C C . TYR B 1 47 ? -3.832 -13.562 -0.874 1 88.31 47 TYR B C 1
ATOM 874 O O . TYR B 1 47 ? -4.234 -13.023 -1.908 1 88.31 47 TYR B O 1
ATOM 882 N N . ARG B 1 48 ? -3.887 -13.078 0.305 1 92.94 48 ARG B N 1
ATOM 883 C CA . ARG B 1 48 ? -4.348 -11.695 0.426 1 92.94 48 ARG B CA 1
ATOM 884 C C . ARG B 1 48 ? -3.246 -10.719 0.038 1 92.94 48 ARG B C 1
ATOM 886 O O . ARG B 1 48 ? -2.064 -10.977 0.268 1 92.94 48 ARG B O 1
ATOM 893 N N . ALA B 1 49 ? -3.611 -9.633 -0.587 1 93.69 49 ALA B N 1
ATOM 894 C CA . ALA B 1 49 ? -2.633 -8.648 -1.029 1 93.69 49 ALA B CA 1
ATOM 895 C C . ALA B 1 49 ? -3.238 -7.246 -1.05 1 93.69 49 ALA B C 1
ATOM 897 O O . ALA B 1 49 ? -4.453 -7.086 -0.928 1 93.69 49 ALA B O 1
ATOM 898 N N . HIS B 1 50 ? -2.35 -6.316 -1.099 1 95.69 50 HIS B N 1
ATOM 899 C CA . HIS B 1 50 ? -2.766 -4.938 -1.326 1 95.69 50 HIS B CA 1
ATOM 900 C C . HIS B 1 50 ? -2.793 -4.609 -2.814 1 95.69 50 HIS B C 1
ATOM 902 O O . HIS B 1 50 ? -1.782 -4.758 -3.506 1 95.69 50 HIS B O 1
ATOM 908 N N . LYS B 1 51 ? -3.904 -4.125 -3.277 1 95.19 51 LYS B N 1
ATOM 909 C CA . LYS B 1 51 ? -4.016 -3.756 -4.684 1 95.19 51 LYS B CA 1
ATOM 910 C C . LYS B 1 51 ? -2.965 -2.717 -5.066 1 95.19 51 LYS B C 1
ATOM 912 O O . LYS B 1 51 ? -2.342 -2.818 -6.125 1 95.19 51 LYS B O 1
ATOM 917 N N . SER B 1 52 ? -2.76 -1.733 -4.168 1 95.62 52 SER B N 1
ATOM 918 C CA . SER B 1 52 ? -1.806 -0.66 -4.43 1 95.62 52 SER B CA 1
ATOM 919 C C . SER B 1 52 ? -0.385 -1.2 -4.551 1 95.62 52 SER B C 1
ATOM 921 O O . SER B 1 52 ? 0.358 -0.81 -5.457 1 95.62 52 SER B O 1
ATOM 923 N N . VAL B 1 53 ? 0.062 -2.152 -3.695 1 94.06 53 VAL B N 1
ATOM 924 C CA . VAL B 1 53 ? 1.413 -2.703 -3.707 1 94.06 53 VAL B CA 1
ATOM 925 C C . VAL B 1 53 ? 1.599 -3.594 -4.934 1 94.06 53 VAL B C 1
ATOM 927 O O . VAL B 1 53 ? 2.629 -3.525 -5.609 1 94.06 53 VAL B O 1
ATOM 930 N N . LEU B 1 54 ? 0.583 -4.379 -5.277 1 92.75 54 LEU B N 1
ATOM 931 C CA . LEU B 1 54 ? 0.659 -5.215 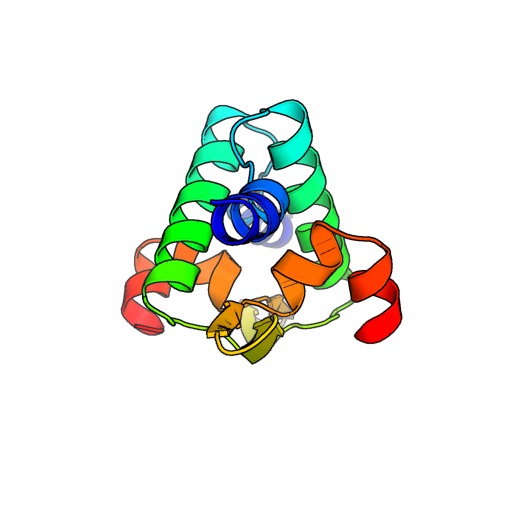-6.473 1 92.75 54 LEU B CA 1
ATOM 932 C C . LEU B 1 54 ? 0.859 -4.363 -7.719 1 92.75 54 LEU B C 1
ATOM 934 O O . LEU B 1 54 ? 1.741 -4.645 -8.531 1 92.75 54 LEU B O 1
ATOM 938 N N . ALA B 1 55 ? 0.1 -3.311 -7.824 1 94.06 55 ALA B N 1
ATOM 939 C CA . ALA B 1 55 ? 0.167 -2.432 -8.992 1 94.06 55 ALA B CA 1
ATOM 940 C C . ALA B 1 55 ? 1.503 -1.697 -9.047 1 94.06 55 ALA B C 1
ATOM 942 O O . ALA B 1 55 ? 2.025 -1.429 -10.133 1 94.06 55 ALA B O 1
ATOM 943 N N . ALA B 1 56 ? 2.047 -1.389 -7.887 1 92.81 56 ALA B N 1
ATOM 944 C CA . ALA B 1 56 ? 3.326 -0.685 -7.832 1 92.81 56 ALA B CA 1
ATOM 945 C C . ALA B 1 56 ? 4.484 -1.62 -8.172 1 92.81 56 ALA B C 1
ATOM 947 O O . ALA B 1 56 ? 5.512 -1.183 -8.688 1 92.81 56 ALA B O 1
ATOM 948 N N . SER B 1 57 ? 4.344 -2.938 -7.934 1 91 57 SER B N 1
ATOM 949 C CA . SER B 1 57 ? 5.441 -3.889 -8.062 1 91 57 SER B CA 1
ATOM 950 C C . SER B 1 57 ? 5.406 -4.59 -9.422 1 91 57 SER B C 1
ATOM 952 O O . SER B 1 57 ? 6.402 -5.184 -9.844 1 91 57 SER B O 1
ATOM 954 N N . SER B 1 58 ? 4.293 -4.555 -10.086 1 88.31 58 SER B N 1
ATOM 955 C CA . SER B 1 58 ? 4.113 -5.305 -11.328 1 88.31 58 SER B CA 1
ATOM 956 C C . SER B 1 58 ? 3.27 -4.52 -12.328 1 88.31 58 SER B C 1
ATOM 958 O O . SER B 1 58 ? 2.152 -4.105 -12.016 1 88.31 58 SER B O 1
ATOM 960 N N . GLU B 1 59 ? 3.76 -4.34 -13.602 1 87.81 59 GLU B N 1
ATOM 961 C CA . GLU B 1 59 ? 3.025 -3.658 -14.664 1 87.81 59 GLU B CA 1
ATOM 962 C C . GLU B 1 59 ? 1.726 -4.387 -14.992 1 87.81 59 GLU B C 1
ATOM 964 O O . GLU B 1 59 ? 0.714 -3.752 -15.297 1 87.81 59 GLU B O 1
ATOM 969 N N . TYR B 1 60 ? 1.719 -5.668 -14.922 1 87.19 60 TYR B N 1
ATOM 970 C CA . TYR B 1 60 ? 0.523 -6.469 -15.164 1 87.19 60 TYR B CA 1
ATOM 971 C C . TYR B 1 60 ? -0.611 -6.043 -14.234 1 87.19 60 TYR B C 1
ATOM 973 O O . TYR B 1 60 ? -1.708 -5.719 -14.695 1 87.19 60 TYR B O 1
ATOM 981 N N . PHE B 1 61 ? -0.336 -5.945 -12.969 1 90.75 61 PHE B N 1
ATOM 982 C CA . PHE B 1 61 ? -1.372 -5.609 -12 1 90.75 61 PHE B CA 1
ATOM 983 C C . PHE B 1 61 ? -1.693 -4.121 -12.047 1 90.75 61 PHE B C 1
ATOM 985 O O . PHE B 1 61 ? -2.818 -3.711 -11.75 1 90.75 61 PHE B O 1
ATOM 992 N N . GLN B 1 62 ? -0.608 -3.346 -12.477 1 92.56 62 GLN B N 1
ATOM 993 C CA . GLN B 1 62 ? -0.895 -1.931 -12.688 1 92.56 62 GLN B CA 1
ATOM 994 C C . GLN B 1 62 ? -1.976 -1.743 -13.75 1 92.56 62 GLN B C 1
ATOM 996 O O . GLN B 1 62 ? -2.887 -0.932 -13.578 1 92.56 62 GLN B O 1
ATOM 1001 N N . THR B 1 63 ? -1.947 -2.471 -14.836 1 92.94 63 THR B N 1
ATOM 1002 C CA . THR B 1 63 ? -2.924 -2.395 -15.914 1 92.94 63 THR B CA 1
ATOM 1003 C C . THR B 1 63 ? -4.25 -3.018 -15.492 1 92.94 63 THR B C 1
ATOM 1005 O O . THR B 1 63 ? -5.316 -2.471 -15.781 1 92.94 63 THR B O 1
ATOM 1008 N N . LEU B 1 64 ? -4.191 -4.086 -14.797 1 89.25 64 LEU B N 1
ATOM 1009 C CA . LEU B 1 64 ? -5.379 -4.824 -14.375 1 89.25 64 LEU B CA 1
ATOM 1010 C C . LEU B 1 64 ? -6.238 -3.98 -13.438 1 89.25 64 LEU B C 1
ATOM 1012 O O . LEU B 1 64 ? -7.469 -4.059 -13.477 1 89.25 64 LEU B O 1
ATOM 1016 N N . PHE B 1 65 ? -5.641 -3.184 -12.562 1 89.44 65 PHE B N 1
ATOM 1017 C CA . PHE B 1 65 ? -6.398 -2.477 -11.531 1 89.44 65 PHE B CA 1
ATOM 1018 C C . PHE B 1 65 ? -6.648 -1.029 -11.945 1 89.44 65 PHE B C 1
ATOM 1020 O O . PHE B 1 65 ? -7.328 -0.285 -11.234 1 89.44 65 PHE B O 1
ATOM 1027 N N . SER B 1 66 ? -5.801 -0.527 -12.945 1 80.81 66 SER B N 1
ATOM 1028 C CA . SER B 1 66 ? -6.004 0.835 -13.43 1 80.81 66 SER B CA 1
ATOM 1029 C C . SER B 1 66 ? -7.266 0.937 -14.281 1 80.81 66 SER B C 1
ATOM 1031 O O . SER B 1 66 ? -7.715 -0.057 -14.859 1 80.81 66 SER B O 1
#

Nearest PDB structures (foldseek):
  2q81-assembly1_A  TM=9.106E-01  e=1.589E-04  Homo sapiens
  3m52-assembly1_A  TM=9.588E-01  e=3.367E-04  Homo sapiens
  7t58-assembly1_B  TM=9.455E-01  e=3.859E-04  Homo sapiens
  7t58-assembly1_A  TM=9.440E-01  e=3.859E-04  Homo sapiens
  2q81-assembly1_B  TM=8.952E-01  e=2.744E-04  Homo sapiens

pLDDT: mean 81.53, std 16.25, range [43.31, 95.81]

Foldseek 3Di:
DVVCVVVCVVPVVVPVVVVVVVVVVQVVCQVVLHPFDDWDDDPNDIGTHHLVVCLVVDVVSVVVVD/DVVCVVVCVVVVCPPVVVVVVVVVVQVVCQVVLHPFDDWDDDPNDIGTHHLVVCLVVDVVSVVVVD

Organism: Nothobranchius furzeri (NCBI:txid105023)

Secondary structure (DSSP, 8-state):
-HHHHHHHHHT-TT-HHHHHHHHHHHHHHHHHTTT--EEEEETTEEEEE-HHHHHHH-HHHHHHH-/-HHHHHHHHHS-TT-HHHHHHHHHHHHHHHHHTTT--EEEEETTEEEEE-HHHHHHH-HHHHHHH-

InterPro domains:
  IPR000210 BTB/POZ domain [PF00651] (26-66)
  IPR000210 BTB/POZ domain [PS50097] (36-66)
  IPR011333 SKP1/BTB/POZ domain superfamily [G3DSA:3.30.710.10] (6-66)
  IPR011333 SKP1/BTB/POZ domain superfamily [SSF54695] (12-66)
  IPR050457 Zinc finger and BTB domain-containing [PTHR46105] (7-66)

Radius of gyration: 14.54 Å; Cα contacts (8 Å, |Δi|>4): 160; chains: 2; bounding box: 26×48×32 Å